Protein AF-A0A3C0GLK2-F1 (afdb_monomer)

Foldseek 3Di:
DKDKDKDKDWDWDDDPFKIKIWIKIWMWMADPVVRDIDIDIATDIKMWGQDPPNPKIKIKTKTWDFAQDDPVNVCVVPVPDDPPDDGDTDGGRIDIDIDMD

Nearest PDB structures (foldseek):
  3soy-assembly1_A-2  TM=4.830E-01  e=1.800E+00  Salmonella enterica subsp. enterica serovar Typhimurium str. LT2
  2y2x-assembly1_A  TM=5.508E-01  e=5.826E+00  Pseudomonas aeruginosa PAO1
  7a0h-assembly1_A  TM=4.417E-01  e=4.229E+00  Plasmodium berghei ANKA
  2qtk-assembly2_B  TM=4.803E-01  e=7.609E+00  unclassified
  4ft6-assembly1_A  TM=4.780E-01  e=8.466E+00  Pseudomonas aeruginosa PAO1

Mean predic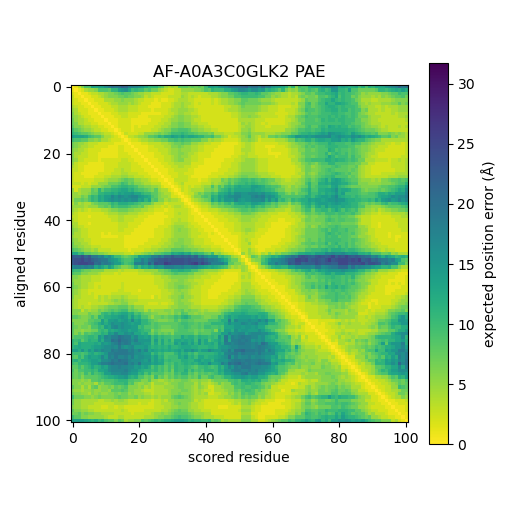ted aligned error: 6.62 Å

Radius of gyration: 18.1 Å; Cα contacts (8 Å, |Δi|>4): 208; chains: 1; bounding box: 33×31×49 Å

Solvent-accessible surface area (backbone atoms only — not comparable to full-atom values): 5766 Å² total; per-residue (Å²): 90,81,49,75,51,71,52,68,64,67,48,79,48,79,50,101,49,39,42,38,36,48,29,38,35,42,35,44,38,36,32,70,71,79,74,44,74,50,80,46,78,20,45,38,34,38,40,35,38,51,74,48,96,81,68,35,33,43,36,36,34,38,33,32,47,77,44,80,61,53,73,65,63,50,36,74,79,38,79,83,63,64,96,80,61,85,80,62,65,46,80,40,67,77,48,73,54,72,53,74,84

Sequence (101 aa):
RNLQVGINPSLTMLRDDLSLNLGVNLVYGMDLENSESNFYIYPAVTASYRLLDETVIAYGGVTGELKQNSYYDFVEGNPFVSPTLTIAPTDSQYNAYVGFK

pLDDT: mean 89.27, std 7.58, range [68.38, 98.06]

Secondary structure (DSSP, 8-state):
-EEEEEE--EEEEEETTEEEEEEEEEEEEEETTTTEEEEEEEEEEEEEEEEETTTEEEEEEEEEEEE---HHHHHHH-TT--TT-----EEEEEEEEEEE-

Structure (mmCIF, N/CA/C/O backbone):
data_AF-A0A3C0GLK2-F1
#
_entry.id   AF-A0A3C0GLK2-F1
#
loop_
_atom_site.group_PDB
_atom_site.id
_atom_site.type_symbol
_atom_site.label_atom_id
_atom_site.label_alt_id
_atom_site.label_comp_id
_atom_site.label_asym_id
_atom_site.label_entity_id
_atom_site.label_seq_id
_atom_site.pdbx_PDB_ins_code
_atom_site.Cartn_x
_atom_site.Cartn_y
_atom_site.Cartn_z
_atom_site.occupancy
_atom_site.B_iso_or_equiv
_atom_site.auth_seq_id
_atom_site.auth_comp_id
_atom_site.auth_asym_id
_atom_site.auth_atom_id
_atom_site.pdbx_PDB_model_num
ATOM 1 N N . ARG A 1 1 ? 13.197 -5.883 -21.651 1.00 68.62 1 ARG A N 1
ATOM 2 C CA . ARG A 1 1 ? 13.335 -6.363 -20.261 1.00 68.62 1 ARG A CA 1
ATOM 3 C C . ARG A 1 1 ? 12.857 -5.238 -19.375 1.00 68.62 1 ARG A C 1
ATOM 5 O O . ARG A 1 1 ? 13.380 -4.140 -19.511 1.00 68.62 1 ARG A O 1
ATOM 12 N N . ASN A 1 2 ? 11.925 -5.519 -18.469 1.00 78.81 2 ASN A N 1
ATOM 13 C CA . ASN A 1 2 ? 11.351 -4.506 -17.590 1.00 78.81 2 ASN A CA 1
ATOM 14 C C . ASN A 1 2 ? 12.013 -4.561 -16.210 1.00 78.81 2 ASN A C 1
ATOM 16 O O . ASN A 1 2 ? 12.131 -5.638 -15.625 1.00 78.81 2 ASN A O 1
ATOM 20 N N . LEU A 1 3 ? 12.465 -3.413 -15.715 1.00 84.88 3 LEU A N 1
ATOM 21 C CA . LEU A 1 3 ? 12.969 -3.223 -14.357 1.00 84.88 3 LEU A CA 1
ATOM 22 C C . LEU A 1 3 ? 12.038 -2.259 -13.625 1.00 84.88 3 LEU A C 1
ATOM 24 O O . LEU A 1 3 ? 11.651 -1.237 -14.185 1.00 84.88 3 LEU A O 1
ATOM 28 N N . GLN A 1 4 ? 11.708 -2.565 -12.373 1.00 89.56 4 GLN A N 1
ATOM 29 C CA . GLN A 1 4 ? 10.907 -1.692 -11.522 1.00 89.56 4 GLN A CA 1
ATOM 30 C C . GLN A 1 4 ? 11.603 -1.492 -10.181 1.00 89.56 4 GLN A C 1
ATOM 32 O O . GLN A 1 4 ? 12.100 -2.448 -9.584 1.00 89.56 4 GLN A O 1
ATOM 37 N N . VAL A 1 5 ? 11.623 -0.254 -9.701 1.00 91.19 5 VAL A N 1
ATOM 38 C CA . VAL A 1 5 ? 12.083 0.100 -8.355 1.00 91.19 5 VAL A CA 1
ATOM 39 C C . VAL A 1 5 ? 11.012 0.963 -7.717 1.00 91.19 5 VAL A C 1
ATOM 41 O O . VAL A 1 5 ? 10.520 1.895 -8.348 1.00 91.19 5 VAL A O 1
ATOM 44 N N . GLY A 1 6 ? 10.648 0.670 -6.472 1.00 92.25 6 GLY A N 1
ATOM 45 C CA . GLY A 1 6 ? 9.615 1.424 -5.777 1.00 92.25 6 GLY A CA 1
ATOM 46 C C . GLY A 1 6 ? 9.928 1.672 -4.312 1.00 92.25 6 GLY A C 1
ATOM 47 O O . GLY A 1 6 ? 10.685 0.933 -3.684 1.00 92.25 6 GLY A O 1
ATOM 48 N N . ILE A 1 7 ? 9.321 2.726 -3.778 1.00 95.62 7 ILE A N 1
ATOM 49 C CA . ILE A 1 7 ? 9.300 3.046 -2.350 1.00 95.62 7 ILE A CA 1
ATOM 50 C C . ILE A 1 7 ? 7.854 3.227 -1.897 1.00 95.62 7 ILE A C 1
ATOM 52 O O . ILE A 1 7 ? 6.992 3.632 -2.678 1.00 95.62 7 ILE A O 1
ATOM 56 N N . ASN A 1 8 ? 7.569 2.902 -0.640 1.00 95.94 8 ASN A N 1
ATOM 57 C CA . ASN A 1 8 ? 6.226 2.977 -0.061 1.00 95.94 8 ASN A CA 1
ATOM 58 C C . ASN A 1 8 ? 6.297 3.744 1.270 1.00 95.94 8 ASN A C 1
ATOM 60 O O . ASN A 1 8 ? 6.317 3.125 2.335 1.00 95.94 8 ASN A O 1
ATOM 64 N N . PRO A 1 9 ? 6.431 5.083 1.255 1.00 96.94 9 PRO A N 1
ATOM 65 C CA . PRO A 1 9 ? 6.297 5.858 2.480 1.00 96.94 9 PRO A CA 1
ATOM 66 C C . PRO A 1 9 ? 4.876 5.714 3.039 1.00 96.94 9 PRO A C 1
ATOM 68 O O . PRO A 1 9 ? 3.886 5.845 2.314 1.00 96.94 9 PRO A O 1
ATOM 71 N N . SER A 1 10 ? 4.780 5.470 4.343 1.00 97.19 10 SER A N 1
ATOM 72 C CA . SER A 1 10 ? 3.505 5.277 5.028 1.00 97.19 10 SER A CA 1
ATOM 73 C C . SER A 1 10 ? 3.523 5.840 6.442 1.00 97.19 10 SER A C 1
ATOM 75 O O . SER A 1 10 ? 4.548 5.816 7.123 1.00 97.19 10 SER A O 1
ATOM 77 N N . LEU A 1 11 ? 2.357 6.281 6.899 1.00 97.81 11 LEU A N 1
ATOM 78 C CA . LEU A 1 11 ? 2.087 6.705 8.262 1.00 97.81 11 LEU A CA 1
ATOM 79 C C . LEU A 1 11 ? 0.923 5.889 8.826 1.00 97.81 11 LEU A C 1
ATOM 81 O O . LEU A 1 11 ? -0.182 5.917 8.285 1.00 97.81 11 LEU A O 1
ATOM 85 N N . THR A 1 12 ? 1.167 5.207 9.941 1.00 97.75 12 THR A N 1
ATOM 86 C CA . THR A 1 12 ? 0.142 4.468 10.683 1.00 97.75 12 THR A CA 1
ATOM 87 C C . THR A 1 12 ? -0.293 5.276 11.900 1.00 97.75 12 THR A C 1
ATOM 89 O O . THR A 1 12 ? 0.535 5.685 12.713 1.00 97.75 12 THR A O 1
ATOM 92 N N . MET A 1 13 ? -1.598 5.498 12.035 1.00 97.50 13 MET A N 1
ATOM 93 C CA . MET A 1 13 ? -2.227 6.123 13.193 1.00 97.50 13 MET A CA 1
ATOM 94 C C . MET A 1 13 ? -3.114 5.102 13.893 1.00 97.50 13 MET A C 1
ATOM 96 O O . MET A 1 13 ? -4.012 4.526 13.280 1.00 97.50 13 MET A O 1
ATOM 100 N N . LEU A 1 14 ? -2.877 4.919 15.188 1.00 96.00 14 LEU A N 1
ATOM 101 C CA . LEU A 1 14 ? -3.652 4.025 16.037 1.00 96.00 14 LEU A CA 1
ATOM 102 C C . LEU A 1 14 ? -4.371 4.857 17.100 1.00 96.00 14 LEU A C 1
ATOM 104 O O . LEU A 1 14 ? -3.759 5.686 17.777 1.00 96.00 14 LEU A O 1
ATOM 108 N N . ARG A 1 15 ? -5.674 4.641 17.229 1.00 90.81 15 ARG A N 1
ATOM 109 C CA . ARG A 1 15 ? -6.514 5.048 18.362 1.00 90.81 15 ARG A CA 1
ATOM 110 C C . ARG A 1 15 ? -7.235 3.805 18.874 1.00 90.81 15 ARG A C 1
ATOM 112 O O . ARG A 1 15 ? -7.278 2.820 18.147 1.00 90.81 15 ARG A O 1
ATOM 119 N N . ASP A 1 16 ? -7.808 3.886 20.072 1.00 90.50 16 ASP A N 1
ATOM 120 C CA . ASP A 1 16 ? -8.416 2.767 20.814 1.00 90.50 16 ASP A CA 1
ATOM 121 C C . ASP A 1 16 ? -9.036 1.682 19.915 1.00 90.50 16 ASP A C 1
ATOM 123 O O . ASP A 1 16 ? -8.550 0.555 19.890 1.00 90.50 16 ASP A O 1
ATOM 127 N N . ASP A 1 17 ? -10.008 2.059 19.080 1.00 92.38 17 ASP A N 1
ATOM 128 C CA . ASP A 1 17 ? -10.697 1.132 18.174 1.00 92.38 17 ASP A CA 1
ATOM 129 C C . ASP A 1 17 ? -10.439 1.398 16.682 1.00 92.38 17 ASP A C 1
ATOM 131 O O . ASP A 1 17 ? -10.936 0.664 15.829 1.00 92.38 17 ASP A O 1
ATOM 135 N N . LEU A 1 18 ? -9.676 2.441 16.338 1.00 94.31 18 LEU A N 1
ATOM 136 C CA . LEU A 1 18 ? -9.452 2.885 14.959 1.00 94.31 18 LEU A CA 1
ATOM 137 C C . LEU A 1 18 ? -7.984 2.725 14.560 1.00 94.31 18 LEU A C 1
ATOM 139 O O . LEU A 1 18 ? -7.097 3.334 15.156 1.00 94.31 18 LEU A O 1
ATOM 143 N N . SER A 1 19 ? -7.746 2.012 13.464 1.00 96.88 19 SER A N 1
ATOM 144 C CA . SER A 1 19 ? -6.458 1.981 12.774 1.00 96.88 19 SER A CA 1
ATOM 145 C C . SER A 1 19 ? -6.589 2.636 11.406 1.00 96.88 19 SER A C 1
ATOM 147 O O . SER A 1 19 ? -7.498 2.320 10.637 1.00 96.88 19 SER A O 1
ATOM 149 N N . LEU A 1 20 ? -5.685 3.562 11.107 1.00 97.56 20 LEU A N 1
ATOM 150 C CA . LEU A 1 20 ? -5.605 4.260 9.831 1.00 97.56 20 LEU A CA 1
ATOM 151 C C . LEU A 1 20 ? -4.174 4.162 9.302 1.00 97.56 20 LEU A C 1
ATOM 153 O O . LEU A 1 20 ? -3.238 4.613 9.958 1.00 97.56 20 LEU A O 1
ATOM 157 N N . ASN A 1 21 ? -4.008 3.626 8.097 1.00 97.94 21 ASN A N 1
ATOM 158 C CA . ASN A 1 21 ? -2.749 3.657 7.360 1.00 97.94 21 ASN A CA 1
ATOM 159 C C . ASN A 1 21 ? -2.895 4.610 6.180 1.00 97.94 21 ASN A C 1
ATOM 161 O O . ASN A 1 21 ? -3.765 4.429 5.328 1.00 97.94 21 ASN A O 1
ATOM 165 N N . LEU A 1 22 ? -2.033 5.618 6.139 1.00 97.81 22 LEU A N 1
ATOM 166 C CA . LEU A 1 22 ? -1.928 6.580 5.053 1.00 97.81 22 LEU A CA 1
ATOM 167 C C . LEU A 1 22 ? -0.596 6.356 4.350 1.00 97.81 22 LEU A C 1
ATOM 169 O O . LEU A 1 22 ? 0.454 6.694 4.893 1.00 97.81 22 LEU A O 1
ATOM 173 N N . GLY A 1 23 ? -0.628 5.779 3.157 1.00 97.31 23 GLY A N 1
ATOM 174 C CA . GLY A 1 23 ? 0.561 5.527 2.358 1.00 97.31 23 GLY A CA 1
ATOM 175 C C . GLY A 1 23 ? 0.383 5.911 0.899 1.00 97.31 23 GLY A C 1
ATOM 176 O O . GLY A 1 23 ? -0.724 6.167 0.415 1.00 97.31 23 GLY A O 1
ATOM 177 N N . VAL A 1 24 ? 1.508 5.927 0.197 1.00 97.06 24 VAL A N 1
ATOM 178 C CA . VAL A 1 24 ? 1.585 6.087 -1.255 1.00 97.06 24 VAL A CA 1
ATOM 179 C C . VAL A 1 24 ? 2.676 5.164 -1.782 1.00 97.06 24 VAL A C 1
ATOM 181 O O . VAL A 1 24 ? 3.728 5.031 -1.160 1.00 97.06 24 VAL A O 1
ATOM 184 N N . ASN A 1 25 ? 2.446 4.550 -2.936 1.00 95.94 25 ASN A N 1
ATOM 185 C CA . ASN A 1 25 ? 3.442 3.734 -3.616 1.00 95.94 25 ASN A CA 1
ATOM 186 C C . ASN A 1 25 ? 3.998 4.548 -4.777 1.00 95.94 25 ASN A C 1
ATOM 188 O O . ASN A 1 25 ? 3.253 4.961 -5.664 1.00 95.94 25 ASN A O 1
ATOM 192 N N . LEU A 1 26 ? 5.302 4.791 -4.762 1.00 95.56 26 LEU A N 1
ATOM 193 C CA . LEU A 1 26 ? 6.013 5.497 -5.820 1.00 95.56 26 LEU A CA 1
ATOM 194 C C . LEU A 1 26 ? 6.873 4.476 -6.547 1.00 95.56 26 LEU A C 1
ATOM 196 O O . LEU A 1 26 ? 7.726 3.852 -5.916 1.00 95.56 26 LEU A O 1
ATOM 200 N N . VAL A 1 27 ? 6.645 4.291 -7.843 1.00 94.81 27 VAL A N 1
ATOM 201 C CA . VAL A 1 27 ? 7.327 3.269 -8.643 1.00 94.81 27 VAL A CA 1
ATOM 202 C C . VAL A 1 27 ? 7.939 3.910 -9.877 1.00 94.81 27 VAL A C 1
ATOM 204 O O . VAL A 1 27 ? 7.282 4.651 -10.602 1.00 94.81 27 VAL A O 1
ATOM 207 N N . TYR A 1 28 ? 9.205 3.608 -10.130 1.00 91.56 28 TYR A N 1
ATOM 208 C CA . TYR A 1 28 ? 9.899 3.944 -11.362 1.00 91.56 28 TYR A CA 1
ATOM 209 C C . TYR A 1 28 ? 10.121 2.668 -12.173 1.00 91.56 28 TYR A C 1
ATOM 211 O O . TYR A 1 28 ? 10.773 1.731 -11.703 1.00 91.56 28 TYR A O 1
ATOM 219 N N . GLY A 1 29 ? 9.549 2.626 -13.374 1.00 89.69 29 GLY A N 1
ATOM 220 C CA . GLY A 1 29 ? 9.667 1.525 -14.323 1.00 89.69 29 GLY A CA 1
ATOM 221 C C . GLY A 1 29 ? 10.569 1.899 -15.496 1.00 89.69 29 GLY A C 1
ATOM 222 O O . GLY A 1 29 ? 10.488 3.008 -16.019 1.00 89.69 29 GLY A O 1
ATOM 223 N N . MET A 1 30 ? 11.418 0.968 -15.920 1.00 86.94 30 MET A N 1
ATOM 224 C CA . MET A 1 30 ? 12.281 1.095 -17.093 1.00 86.94 30 MET A CA 1
ATOM 225 C C . MET A 1 30 ? 12.083 -0.108 -18.007 1.00 86.94 30 MET A C 1
ATOM 227 O O . MET A 1 30 ? 12.280 -1.246 -17.573 1.00 86.94 30 MET A O 1
ATOM 231 N N . ASP A 1 31 ? 11.769 0.142 -19.272 1.00 84.06 31 ASP A N 1
ATOM 232 C CA . ASP A 1 31 ? 11.850 -0.860 -20.326 1.00 84.06 31 ASP A CA 1
ATOM 233 C C . ASP A 1 31 ? 13.188 -0.716 -21.058 1.00 84.06 31 ASP A C 1
ATOM 235 O O . ASP A 1 31 ? 13.399 0.185 -21.869 1.00 84.06 31 ASP A O 1
ATOM 239 N N . LEU A 1 32 ? 14.113 -1.627 -20.763 1.00 79.62 32 LEU A N 1
ATOM 240 C CA . LEU A 1 32 ? 15.457 -1.634 -21.340 1.00 79.62 32 LEU A CA 1
ATOM 241 C C . LEU A 1 32 ? 15.476 -2.014 -22.828 1.00 79.62 32 LEU A C 1
ATOM 243 O O . LEU A 1 32 ? 16.476 -1.758 -23.491 1.00 79.62 32 LEU A O 1
ATOM 247 N N . GLU A 1 33 ? 14.427 -2.661 -23.345 1.00 80.00 33 GLU A N 1
ATOM 248 C CA . GLU A 1 33 ? 14.343 -3.010 -24.773 1.00 80.00 33 GLU A CA 1
ATOM 249 C C . GLU A 1 33 ? 13.875 -1.818 -25.602 1.00 80.00 33 GLU A C 1
ATOM 251 O O . GLU A 1 33 ? 14.455 -1.541 -26.649 1.00 80.00 33 GLU A O 1
ATOM 256 N N . ASN A 1 34 ? 12.880 -1.082 -25.105 1.00 79.62 34 ASN A N 1
ATOM 257 C CA . ASN A 1 34 ? 12.323 0.078 -25.803 1.00 79.62 34 ASN A CA 1
ATOM 258 C C . ASN A 1 34 ? 12.989 1.407 -25.407 1.00 79.62 34 ASN A C 1
ATOM 260 O O . ASN A 1 34 ? 12.736 2.431 -26.032 1.00 79.62 34 ASN A O 1
ATOM 264 N N . SER A 1 35 ? 13.893 1.390 -24.419 1.00 81.19 35 SER A N 1
ATOM 265 C CA . SER A 1 35 ? 14.543 2.586 -23.858 1.00 81.19 35 SER A CA 1
ATOM 266 C C . SER A 1 35 ? 13.540 3.622 -23.327 1.00 81.19 35 SER A C 1
ATOM 268 O O . SER A 1 35 ? 13.800 4.824 -23.359 1.00 81.19 35 SER A O 1
ATOM 270 N N . GLU A 1 36 ? 12.400 3.150 -22.821 1.00 83.75 36 GLU A N 1
ATOM 271 C CA . GLU A 1 36 ? 11.349 3.977 -22.229 1.00 83.75 36 GLU A CA 1
ATOM 272 C C . GLU A 1 36 ? 11.405 3.898 -20.702 1.00 83.75 36 GLU A C 1
ATOM 274 O O . GLU A 1 36 ? 11.721 2.854 -20.120 1.00 83.75 36 GLU A O 1
ATOM 279 N N . SER A 1 37 ? 11.078 5.000 -20.029 1.00 85.69 37 SER A N 1
ATOM 280 C CA . SER A 1 37 ? 10.913 5.018 -18.580 1.00 85.69 37 SER A CA 1
ATOM 281 C C . SER A 1 37 ? 9.642 5.744 -18.175 1.00 85.69 37 SER A C 1
ATOM 283 O O . SER A 1 37 ? 9.239 6.726 -18.793 1.00 85.69 37 SER A O 1
ATOM 285 N N . ASN A 1 38 ? 9.010 5.242 -17.119 1.00 89.94 38 ASN A N 1
ATOM 286 C CA . ASN A 1 38 ? 7.730 5.726 -16.630 1.00 89.94 38 ASN A CA 1
ATOM 287 C C . ASN A 1 38 ? 7.756 5.830 -15.104 1.00 89.94 38 ASN A C 1
ATOM 289 O O . ASN A 1 38 ? 8.347 4.995 -14.415 1.00 89.94 38 ASN A O 1
ATOM 293 N N . PHE A 1 39 ? 7.099 6.859 -14.574 1.00 92.38 39 PHE A N 1
ATOM 294 C CA . PHE A 1 39 ? 6.926 7.057 -13.139 1.00 92.38 39 PHE A CA 1
ATOM 295 C C . PHE A 1 39 ? 5.453 6.923 -12.772 1.00 92.38 39 PHE A C 1
ATOM 297 O O . PHE A 1 39 ? 4.595 7.540 -13.401 1.00 92.38 39 PHE A O 1
ATOM 304 N N . TYR A 1 40 ? 5.180 6.140 -11.735 1.00 93.56 40 TYR A N 1
ATOM 305 C CA . TYR A 1 40 ? 3.839 5.779 -11.305 1.00 93.56 40 TYR A CA 1
ATOM 306 C C . TYR A 1 40 ? 3.643 6.115 -9.831 1.00 93.56 40 TYR A C 1
ATOM 308 O O . TYR A 1 40 ? 4.544 5.943 -9.005 1.00 93.56 40 TYR A O 1
ATOM 316 N N . ILE A 1 41 ? 2.441 6.583 -9.507 1.00 94.38 41 ILE A N 1
ATOM 317 C CA . ILE A 1 41 ? 2.029 6.950 -8.155 1.00 94.38 41 ILE A CA 1
ATOM 318 C C . ILE A 1 41 ? 0.715 6.241 -7.868 1.00 94.38 41 ILE A C 1
ATOM 320 O O . ILE A 1 41 ? -0.252 6.426 -8.604 1.00 94.38 41 ILE A O 1
ATOM 324 N N . TYR A 1 42 ? 0.667 5.491 -6.772 1.00 96.56 42 TYR A N 1
ATOM 325 C CA . TYR A 1 42 ? -0.531 4.770 -6.359 1.00 96.56 42 TYR A CA 1
ATOM 326 C C . TYR A 1 42 ? -0.925 5.086 -4.922 1.00 96.56 42 TYR A C 1
ATOM 328 O O . TYR A 1 42 ? -0.049 5.231 -4.066 1.00 96.56 42 TYR A O 1
ATOM 336 N N . PRO A 1 43 ? -2.229 5.151 -4.610 1.00 96.38 43 PRO A N 1
ATOM 337 C CA . PRO A 1 43 ? -2.671 5.250 -3.228 1.00 96.38 43 PRO A CA 1
ATOM 338 C C . PRO A 1 43 ? -2.347 3.959 -2.462 1.00 96.38 43 PRO A C 1
ATOM 340 O O . PRO A 1 43 ? -2.384 2.867 -3.022 1.00 96.38 43 PRO A O 1
ATOM 343 N N . ALA A 1 44 ? -2.072 4.074 -1.165 1.00 96.94 44 ALA A N 1
ATOM 344 C CA . ALA A 1 44 ? -1.982 2.942 -0.243 1.00 96.94 44 ALA A CA 1
ATOM 345 C C . ALA A 1 44 ? -2.652 3.321 1.083 1.00 96.94 44 ALA A C 1
ATOM 347 O O . ALA A 1 44 ? -2.008 3.453 2.124 1.00 96.94 44 ALA A O 1
ATOM 348 N N . VAL A 1 45 ? -3.958 3.581 1.022 1.00 97.88 45 VAL A N 1
ATOM 349 C CA . VAL A 1 45 ? -4.746 4.077 2.153 1.00 97.88 45 VAL A CA 1
ATOM 350 C C . VAL A 1 45 ? -5.698 2.992 2.632 1.00 97.88 45 VAL A C 1
ATOM 352 O O . VAL A 1 45 ? -6.501 2.477 1.858 1.00 97.88 45 VAL A O 1
ATOM 355 N N . THR A 1 46 ? -5.654 2.668 3.920 1.00 98.06 46 THR A N 1
ATOM 356 C CA . THR A 1 46 ? -6.555 1.680 4.533 1.00 98.06 46 THR A CA 1
ATOM 357 C C . THR A 1 46 ? -7.026 2.166 5.891 1.00 98.06 46 THR A C 1
ATOM 359 O O . THR A 1 46 ? -6.243 2.763 6.627 1.00 98.06 46 THR A O 1
ATOM 362 N N . ALA A 1 47 ? -8.256 1.848 6.265 1.00 97.75 47 ALA A N 1
ATOM 363 C CA . ALA A 1 47 ? -8.789 2.099 7.593 1.00 97.75 47 ALA A CA 1
ATOM 364 C C . ALA A 1 47 ? -9.517 0.860 8.118 1.00 97.75 47 ALA A C 1
ATOM 366 O O . ALA A 1 47 ? -10.145 0.120 7.358 1.00 97.75 47 ALA A O 1
ATOM 367 N N . SER A 1 48 ? -9.466 0.654 9.427 1.00 96.81 48 SER A N 1
ATOM 368 C CA . SER A 1 48 ? -10.249 -0.373 10.105 1.00 96.81 48 SER A CA 1
ATOM 369 C C . SER A 1 48 ? -10.739 0.121 11.454 1.00 96.81 48 SER A C 1
ATOM 371 O O . SER A 1 48 ? -9.986 0.768 12.181 1.00 96.81 48 SER A O 1
ATOM 373 N N . TYR A 1 49 ? -11.973 -0.224 11.797 1.00 94.81 49 TYR A N 1
ATOM 374 C CA . TYR A 1 49 ? -12.614 0.122 13.053 1.00 94.81 49 TYR A CA 1
ATOM 375 C C . TYR A 1 49 ? -13.175 -1.120 13.740 1.00 94.81 49 TYR A C 1
ATOM 377 O O . TYR A 1 49 ? -13.870 -1.934 13.127 1.00 94.81 49 TYR A O 1
ATOM 385 N N . ARG A 1 50 ? -12.879 -1.257 15.025 1.00 93.75 50 ARG A N 1
ATOM 386 C CA . ARG A 1 50 ? -13.341 -2.344 15.880 1.00 93.75 50 ARG A CA 1
ATOM 387 C C . ARG A 1 50 ? -14.712 -1.999 16.470 1.00 93.75 50 ARG A C 1
ATOM 389 O O . ARG A 1 50 ? -14.856 -0.971 17.114 1.00 93.75 50 ARG A O 1
ATOM 396 N N . LEU A 1 51 ? 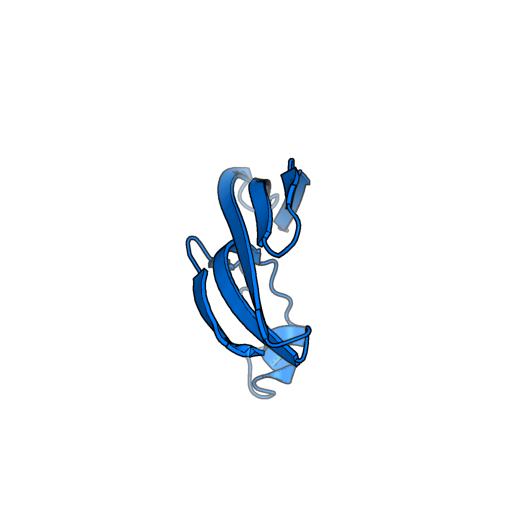-15.716 -2.848 16.242 1.00 87.12 51 LEU A N 1
A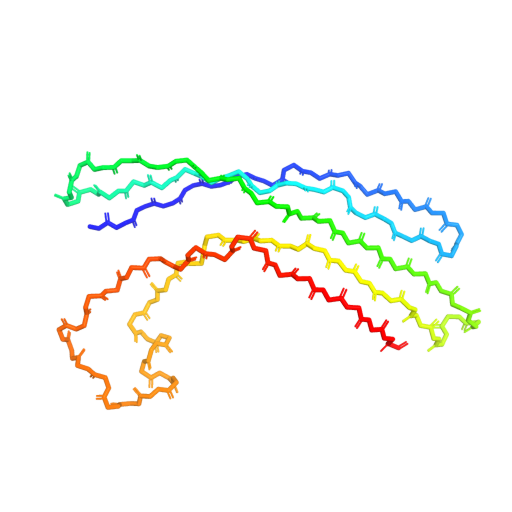TOM 397 C CA . LEU A 1 51 ? -17.110 -2.558 16.610 1.00 87.12 51 LEU A CA 1
ATOM 398 C C . LEU A 1 51 ? -17.534 -3.138 17.969 1.00 87.12 51 LEU A C 1
ATOM 400 O O . LEU A 1 51 ? -18.072 -2.415 18.799 1.00 87.12 51 LEU A O 1
ATOM 404 N N . LEU A 1 52 ? -17.352 -4.445 18.180 1.00 81.75 52 LEU A N 1
ATOM 405 C CA . LEU A 1 52 ? -17.873 -5.193 19.336 1.00 81.75 52 LEU A CA 1
ATOM 406 C C . LEU A 1 52 ? -16.772 -6.085 19.899 1.00 81.75 52 LEU A C 1
ATOM 408 O O . LEU A 1 52 ? -16.401 -7.031 19.209 1.00 81.75 52 LEU A O 1
ATOM 412 N N . ASP A 1 53 ? -16.263 -5.792 21.102 1.00 70.56 53 ASP A N 1
ATOM 413 C CA . ASP A 1 53 ? -15.329 -6.632 21.880 1.00 70.56 53 ASP A CA 1
ATOM 414 C C . ASP A 1 53 ? -14.279 -7.370 21.019 1.00 70.56 53 ASP A C 1
ATOM 416 O O . ASP A 1 53 ? -14.066 -8.574 21.143 1.00 70.56 53 ASP A O 1
ATOM 420 N N . GLU A 1 54 ? -13.676 -6.654 20.064 1.00 68.38 54 GLU A N 1
ATOM 421 C CA . GLU A 1 54 ? -12.701 -7.169 19.084 1.00 68.38 54 GLU A CA 1
ATOM 422 C C . GLU A 1 54 ? -13.186 -8.264 18.106 1.00 68.38 54 GLU A C 1
ATOM 424 O O . GLU A 1 54 ? -12.419 -8.686 17.242 1.00 68.38 54 GLU A O 1
ATOM 429 N N . THR A 1 55 ? -14.446 -8.695 18.184 1.00 82.31 55 THR A N 1
ATOM 430 C CA . THR A 1 55 ? -14.998 -9.814 17.399 1.00 82.31 55 THR A CA 1
ATOM 431 C C . THR A 1 55 ? -15.437 -9.399 15.996 1.00 82.31 55 THR A C 1
ATOM 433 O O . THR A 1 55 ? -15.395 -10.220 15.087 1.00 82.31 55 THR A O 1
ATOM 436 N N . VAL A 1 56 ? -15.847 -8.138 15.811 1.00 91.81 56 VAL A N 1
ATOM 437 C CA . VAL A 1 56 ? -16.261 -7.606 14.501 1.00 91.81 56 VAL A CA 1
ATOM 438 C C . VAL A 1 56 ? -15.442 -6.371 14.154 1.00 91.81 56 VAL A C 1
ATOM 440 O O . VAL A 1 56 ? -15.417 -5.400 14.919 1.00 91.81 56 VAL A O 1
ATOM 443 N N . ILE A 1 57 ? -14.805 -6.384 12.985 1.00 93.69 57 ILE A N 1
ATOM 444 C CA . ILE A 1 57 ? -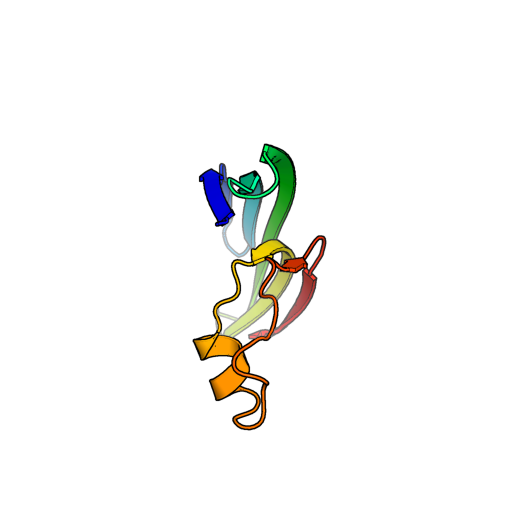13.992 -5.276 12.475 1.00 93.69 57 ILE A CA 1
ATOM 445 C C . ILE A 1 57 ? -14.563 -4.809 11.140 1.00 93.69 57 ILE A C 1
ATOM 447 O O . ILE A 1 57 ? -14.551 -5.549 10.161 1.00 93.69 57 ILE A O 1
ATOM 451 N N . ALA A 1 58 ? -15.011 -3.559 11.073 1.00 95.62 58 ALA A N 1
ATOM 452 C CA . ALA A 1 58 ? -15.284 -2.897 9.803 1.00 95.62 58 ALA A CA 1
ATOM 453 C C . ALA A 1 58 ? -13.959 -2.447 9.185 1.00 95.62 58 ALA A C 1
ATOM 455 O O . ALA A 1 58 ? -13.128 -1.857 9.874 1.00 95.62 58 ALA A O 1
ATOM 456 N N . TYR A 1 59 ? -13.741 -2.689 7.899 1.00 96.69 59 TYR A N 1
ATOM 457 C 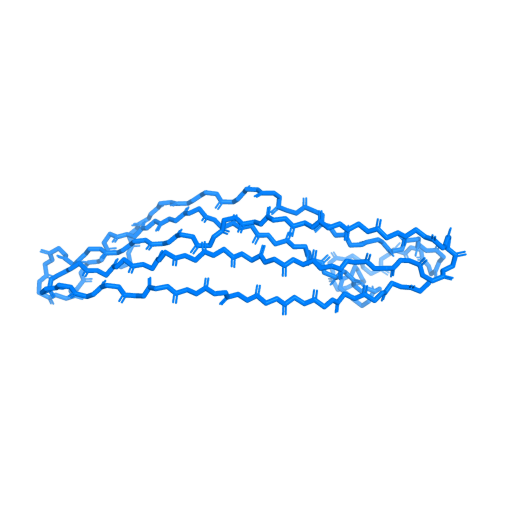CA . TYR A 1 59 ? -12.512 -2.274 7.232 1.00 96.69 59 TYR A CA 1
ATOM 458 C C . TYR A 1 59 ? -12.766 -1.830 5.800 1.00 96.69 59 TYR A C 1
ATOM 460 O O . TYR A 1 59 ? -13.748 -2.204 5.163 1.00 96.69 59 TYR A O 1
ATOM 468 N N . GLY A 1 60 ? -11.852 -1.026 5.282 1.00 98.00 60 GLY A N 1
ATOM 469 C CA . GLY A 1 60 ? -11.875 -0.602 3.897 1.00 98.00 60 GLY A CA 1
ATOM 470 C C . GLY A 1 60 ? -10.579 0.075 3.505 1.00 98.00 60 GLY A C 1
ATOM 471 O O . GLY A 1 60 ? -9.728 0.388 4.340 1.00 98.00 60 GLY A O 1
ATOM 472 N N . GLY A 1 61 ? -10.420 0.303 2.215 1.00 97.56 61 GLY A N 1
ATOM 473 C CA . GLY A 1 61 ? -9.223 0.935 1.702 1.00 97.56 61 GLY A CA 1
ATOM 474 C C . GLY A 1 61 ? -9.322 1.263 0.232 1.00 97.56 61 GLY A C 1
ATOM 475 O O . GLY A 1 61 ? -10.202 0.780 -0.479 1.00 97.56 61 GLY A O 1
ATOM 476 N N . VAL A 1 62 ? -8.390 2.102 -0.195 1.00 97.62 62 VAL A N 1
ATOM 477 C CA . VAL A 1 62 ? -8.073 2.361 -1.589 1.00 97.62 62 VAL A CA 1
ATOM 478 C C . VAL A 1 62 ? -6.578 2.147 -1.770 1.00 97.62 62 VAL A C 1
ATOM 480 O O . VAL A 1 62 ? -5.746 2.831 -1.167 1.00 97.62 62 VAL A O 1
ATOM 483 N N . THR A 1 63 ? -6.233 1.160 -2.581 1.00 96.44 63 THR A N 1
ATOM 484 C CA . THR A 1 63 ? -4.852 0.806 -2.890 1.00 96.44 63 THR A CA 1
ATOM 485 C C . THR A 1 63 ? -4.635 0.814 -4.394 1.00 96.44 63 THR A C 1
ATOM 487 O O . THR A 1 63 ? -5.580 0.740 -5.172 1.00 96.44 63 THR A O 1
ATOM 490 N N . GLY A 1 64 ? -3.390 0.913 -4.826 1.00 94.44 64 GLY A N 1
ATOM 491 C CA . GLY A 1 64 ? -3.008 0.701 -6.211 1.00 94.44 64 GLY A CA 1
ATOM 492 C C . GLY A 1 64 ? -1.582 0.182 -6.288 1.00 94.44 64 GLY A C 1
ATOM 493 O O . GLY A 1 64 ? -0.811 0.285 -5.327 1.00 94.44 64 GLY A O 1
ATOM 494 N N . GLU A 1 65 ? -1.236 -0.391 -7.428 1.00 93.25 65 GLU A N 1
ATOM 495 C CA . GLU A 1 65 ? 0.077 -0.979 -7.650 1.00 93.25 65 GLU A CA 1
ATOM 496 C C . GLU A 1 65 ? 0.412 -1.086 -9.137 1.00 93.25 65 GLU A C 1
ATOM 498 O O . GLU A 1 65 ? -0.470 -1.218 -9.988 1.00 93.25 65 GLU A O 1
ATOM 503 N N . LEU A 1 66 ? 1.713 -1.103 -9.429 1.00 90.19 66 LEU A N 1
ATOM 504 C CA . LEU A 1 66 ? 2.231 -1.582 -10.703 1.00 90.19 66 LEU A CA 1
ATOM 505 C C . LEU A 1 66 ? 2.606 -3.054 -10.529 1.00 90.19 66 LEU A C 1
ATOM 507 O O . LEU A 1 66 ? 3.646 -3.383 -9.957 1.00 90.19 66 LEU A O 1
ATOM 511 N N . LYS A 1 67 ? 1.749 -3.959 -10.997 1.00 86.12 67 LYS A N 1
ATOM 512 C CA . LYS A 1 67 ? 1.957 -5.397 -10.826 1.00 86.12 67 LYS A CA 1
ATOM 513 C C . LYS A 1 67 ? 2.887 -5.930 -11.912 1.00 86.12 67 LYS A C 1
ATOM 515 O O . LYS A 1 67 ? 2.533 -5.956 -13.090 1.00 86.12 67 LYS A O 1
ATOM 520 N N . GLN A 1 68 ? 4.075 -6.393 -11.527 1.00 82.31 68 GLN A N 1
ATOM 521 C CA . GLN A 1 68 ? 4.961 -7.123 -12.436 1.00 82.31 68 GLN A CA 1
ATOM 522 C C . GLN A 1 68 ? 4.370 -8.511 -12.709 1.00 82.31 68 GLN A C 1
ATOM 524 O O . GLN A 1 68 ? 4.350 -9.357 -11.822 1.00 82.31 68 GLN A O 1
ATOM 529 N N . ASN A 1 69 ? 3.902 -8.751 -13.932 1.00 82.75 69 ASN A N 1
ATOM 530 C CA . ASN A 1 69 ? 3.438 -10.078 -14.333 1.00 82.75 69 ASN A CA 1
ATOM 531 C C . ASN A 1 69 ? 4.617 -10.951 -14.787 1.00 82.75 69 ASN A C 1
ATOM 533 O O . ASN A 1 69 ? 5.607 -10.437 -15.327 1.00 82.75 69 ASN A O 1
ATOM 537 N N . SER A 1 70 ? 4.485 -12.267 -14.618 1.00 80.31 70 SER A N 1
ATOM 538 C CA . SER A 1 70 ? 5.396 -13.279 -15.156 1.00 80.31 70 SER A CA 1
ATOM 539 C C . SER A 1 70 ? 4.662 -14.291 -16.043 1.00 80.31 70 SER A C 1
ATOM 541 O O . SER A 1 70 ? 3.451 -14.469 -15.941 1.00 80.31 70 SER A O 1
ATOM 543 N N . TYR A 1 71 ? 5.395 -14.982 -16.925 1.00 79.56 71 TYR A N 1
ATOM 544 C CA . TYR A 1 71 ? 4.820 -16.036 -17.776 1.00 79.56 71 TYR A CA 1
ATOM 545 C C . TYR A 1 71 ? 4.197 -17.156 -16.939 1.00 79.56 71 TYR A C 1
ATOM 547 O O . TYR A 1 71 ? 3.135 -17.670 -17.275 1.00 79.56 71 TYR A O 1
ATOM 555 N N . TYR A 1 72 ? 4.857 -17.496 -15.831 1.00 79.12 72 TYR A N 1
ATOM 556 C CA . TYR A 1 72 ? 4.390 -18.500 -14.887 1.00 79.12 72 TYR A CA 1
ATOM 557 C C . TYR A 1 72 ? 3.000 -18.147 -14.336 1.00 79.12 72 TYR A C 1
ATOM 559 O O . TYR A 1 72 ? 2.111 -18.994 -14.381 1.00 79.12 72 TYR A O 1
ATOM 567 N N . ASP A 1 73 ? 2.780 -16.884 -13.946 1.00 79.44 73 ASP A N 1
ATOM 568 C CA . ASP A 1 73 ? 1.482 -16.422 -13.426 1.00 79.44 73 ASP A CA 1
ATOM 569 C C . ASP A 1 73 ? 0.348 -16.607 -14.450 1.00 79.44 73 ASP A C 1
ATOM 571 O O . ASP A 1 73 ? -0.777 -16.960 -14.096 1.00 79.44 73 ASP A O 1
ATOM 575 N N . PHE A 1 74 ? 0.633 -16.394 -15.740 1.00 81.12 74 PHE A N 1
ATOM 576 C CA . PHE A 1 74 ? -0.352 -16.589 -16.807 1.00 81.12 74 PHE A CA 1
ATOM 577 C C . PHE A 1 74 ? -0.642 -18.066 -17.082 1.00 81.12 74 PHE A C 1
ATOM 579 O O . PHE A 1 74 ? -1.801 -18.418 -17.300 1.00 81.12 74 PHE A O 1
ATOM 586 N N . VAL A 1 75 ? 0.382 -18.925 -17.060 1.00 84.50 75 VAL A N 1
ATOM 587 C CA . VAL A 1 75 ? 0.228 -20.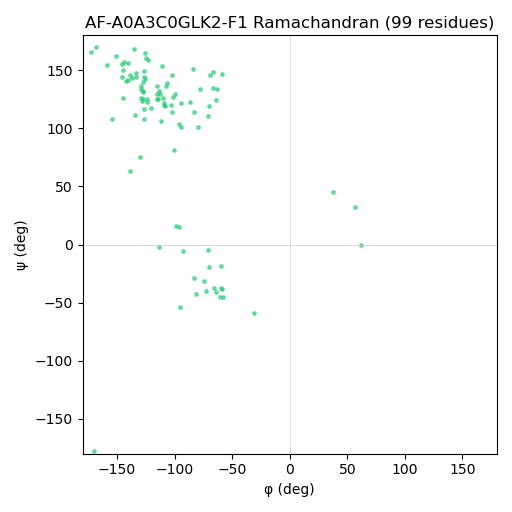378 -17.250 1.00 84.50 75 VAL A CA 1
ATOM 588 C C . VAL A 1 75 ? -0.562 -21.006 -16.101 1.00 84.50 75 VAL A C 1
ATOM 590 O O . VAL A 1 75 ? -1.375 -21.894 -16.345 1.00 84.50 75 VAL A O 1
ATOM 593 N N . GLU A 1 76 ? -0.364 -20.542 -14.865 1.00 86.12 76 GLU A N 1
ATOM 594 C CA . GLU A 1 76 ? -1.109 -21.029 -13.697 1.00 86.12 76 GLU A CA 1
ATOM 595 C C . GLU A 1 76 ? -2.610 -20.717 -13.808 1.00 86.12 76 GLU A C 1
ATOM 597 O O . GLU A 1 76 ? -3.446 -21.573 -13.522 1.00 86.12 76 GLU A O 1
ATOM 602 N N . GLY A 1 77 ? -2.964 -19.521 -14.294 1.00 80.12 77 GLY A N 1
ATOM 603 C CA . GLY A 1 77 ? -4.358 -19.152 -14.559 1.00 80.12 77 GLY A CA 1
ATOM 604 C C . GLY A 1 77 ? -4.948 -19.813 -15.811 1.00 80.12 77 GLY A C 1
ATOM 605 O O . GLY A 1 77 ? -6.151 -20.076 -15.865 1.00 80.12 77 GLY A O 1
ATOM 606 N N . ASN A 1 78 ? -4.120 -20.078 -16.825 1.00 81.81 78 ASN A N 1
ATOM 607 C CA . ASN A 1 78 ? -4.515 -20.763 -18.050 1.00 81.81 78 ASN A CA 1
ATOM 608 C C . ASN A 1 78 ? -3.312 -21.474 -18.711 1.00 81.81 78 ASN A C 1
ATOM 610 O O . ASN A 1 78 ? -2.493 -20.819 -19.359 1.00 81.81 78 ASN A O 1
ATOM 614 N N . PRO A 1 79 ? -3.235 -22.817 -18.673 1.00 82.19 79 PRO A N 1
ATOM 615 C CA . PRO A 1 79 ? -2.092 -23.555 -19.210 1.00 82.19 79 PRO A CA 1
ATOM 616 C C . PRO A 1 79 ? -1.996 -23.547 -20.746 1.00 82.19 79 PRO A C 1
ATOM 618 O O . PRO A 1 79 ? -1.022 -24.054 -21.297 1.00 82.19 79 PRO A O 1
ATOM 621 N N . PHE A 1 80 ? -2.977 -22.973 -21.452 1.00 87.62 80 PHE A N 1
ATOM 622 C CA . PHE A 1 80 ? -3.011 -22.881 -22.916 1.00 87.62 80 PHE A CA 1
ATOM 623 C C . PHE A 1 80 ? -2.491 -21.540 -23.469 1.00 87.62 80 PHE A C 1
ATOM 625 O O . PHE A 1 80 ? -2.746 -21.208 -24.628 1.00 87.62 80 PHE A O 1
ATOM 632 N N . VAL A 1 81 ? -1.789 -20.740 -22.664 1.00 84.56 81 VAL A N 1
ATOM 633 C CA . VAL A 1 81 ? -1.188 -19.472 -23.115 1.00 84.56 81 VAL A CA 1
ATOM 634 C C . VAL A 1 81 ? -0.026 -19.705 -24.089 1.00 84.56 81 VAL A C 1
ATOM 636 O O . VAL A 1 81 ? 0.709 -20.686 -23.990 1.00 84.56 81 VAL A O 1
ATOM 639 N N . SER A 1 82 ? 0.141 -18.797 -25.058 1.00 85.62 82 SER A N 1
ATOM 640 C CA . SER A 1 82 ? 1.216 -18.904 -26.052 1.00 85.62 82 SER A CA 1
ATOM 641 C C . SER A 1 82 ? 2.596 -18.724 -25.402 1.00 85.62 82 SER A C 1
ATOM 643 O O . SER A 1 82 ? 2.791 -17.727 -24.706 1.00 85.62 82 SER A O 1
ATOM 645 N N . PRO A 1 83 ? 3.598 -19.566 -25.719 1.00 74.56 83 PRO A N 1
ATOM 646 C CA . PRO A 1 83 ? 4.986 -19.355 -25.296 1.00 74.56 83 PRO A CA 1
ATOM 647 C C . PRO A 1 83 ? 5.605 -18.039 -25.793 1.00 74.56 83 PRO A C 1
ATOM 649 O O . PRO A 1 83 ? 6.618 -17.598 -25.260 1.00 74.56 83 PRO A O 1
ATOM 652 N N . THR A 1 84 ? 5.017 -17.413 -26.818 1.00 81.25 84 THR A N 1
ATOM 653 C CA . THR A 1 84 ? 5.449 -16.117 -27.368 1.00 81.25 84 THR A CA 1
ATOM 654 C C . THR A 1 84 ? 4.612 -14.942 -26.854 1.00 81.25 84 THR A C 1
ATOM 656 O O . THR A 1 84 ? 4.590 -13.887 -27.485 1.00 81.25 84 THR A O 1
ATOM 659 N N . LEU A 1 85 ? 3.850 -15.124 -25.773 1.00 76.44 85 LEU A N 1
ATOM 660 C CA . LEU A 1 85 ? 3.017 -14.073 -25.199 1.00 76.44 85 LEU A CA 1
ATOM 661 C C . 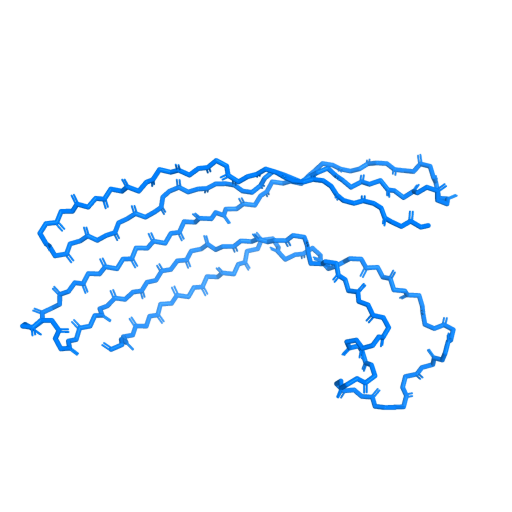LEU A 1 85 ? 3.887 -12.922 -24.674 1.00 76.44 85 LEU A C 1
ATOM 663 O O . LEU A 1 85 ? 4.753 -13.119 -23.821 1.00 76.44 85 LEU A O 1
ATOM 667 N N . THR A 1 86 ? 3.622 -11.708 -25.154 1.00 75.81 86 THR A N 1
ATOM 668 C CA . THR A 1 86 ? 4.249 -10.495 -24.624 1.00 75.81 86 THR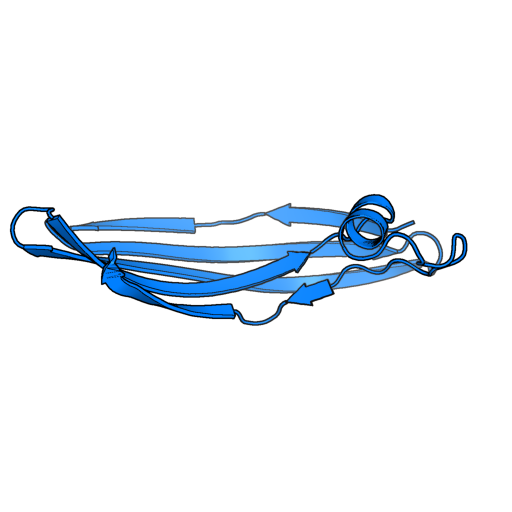 A CA 1
ATOM 669 C C . THR A 1 86 ? 3.710 -10.209 -23.226 1.00 75.81 86 THR A C 1
ATOM 671 O O . THR A 1 86 ? 2.515 -9.979 -23.051 1.00 75.81 86 THR A O 1
ATOM 674 N N . ILE A 1 87 ? 4.596 -10.206 -22.230 1.00 79.50 87 ILE A N 1
ATOM 675 C CA . ILE A 1 87 ? 4.251 -9.952 -20.828 1.00 79.50 87 ILE A CA 1
ATOM 676 C C . ILE A 1 87 ? 4.647 -8.528 -20.464 1.00 79.50 87 ILE A C 1
ATOM 678 O O . ILE A 1 87 ? 5.831 -8.193 -20.405 1.00 79.50 87 ILE A O 1
ATOM 682 N N . ALA A 1 88 ? 3.641 -7.707 -20.184 1.00 81.62 88 ALA A N 1
ATOM 683 C CA . ALA A 1 88 ? 3.808 -6.355 -19.672 1.00 81.62 88 ALA A CA 1
ATOM 684 C C . ALA A 1 88 ? 3.330 -6.276 -18.211 1.00 81.62 88 ALA A C 1
ATOM 686 O O . ALA A 1 88 ? 2.474 -7.073 -17.812 1.00 81.62 88 ALA A O 1
ATOM 687 N N . PRO A 1 89 ? 3.861 -5.346 -17.398 1.00 82.50 89 PRO A N 1
ATOM 688 C CA . PRO A 1 89 ? 3.285 -5.025 -16.096 1.00 82.50 89 PRO A CA 1
ATOM 689 C C . PRO A 1 89 ? 1.826 -4.556 -16.216 1.00 82.50 89 PRO A C 1
ATOM 691 O O . PRO A 1 89 ? 1.465 -3.899 -17.191 1.00 82.50 89 PRO A O 1
ATOM 694 N N . THR A 1 90 ? 0.998 -4.865 -15.218 1.00 86.00 90 THR A N 1
ATOM 695 C CA . THR A 1 90 ? -0.376 -4.351 -15.125 1.00 86.00 90 THR A CA 1
ATOM 696 C C . THR A 1 90 ? -0.397 -3.103 -14.257 1.00 86.00 90 THR A C 1
ATOM 698 O O . THR A 1 90 ? -0.037 -3.158 -13.081 1.00 86.00 90 THR A O 1
ATOM 701 N N . ASP A 1 91 ? -0.868 -1.996 -14.824 1.00 87.06 91 ASP A N 1
ATOM 702 C CA . ASP A 1 91 ? -1.141 -0.761 -14.092 1.00 87.06 91 ASP A CA 1
ATOM 703 C C . ASP A 1 91 ? -2.498 -0.863 -13.368 1.00 87.06 91 ASP A C 1
ATOM 705 O O . ASP A 1 91 ? -3.556 -0.747 -13.991 1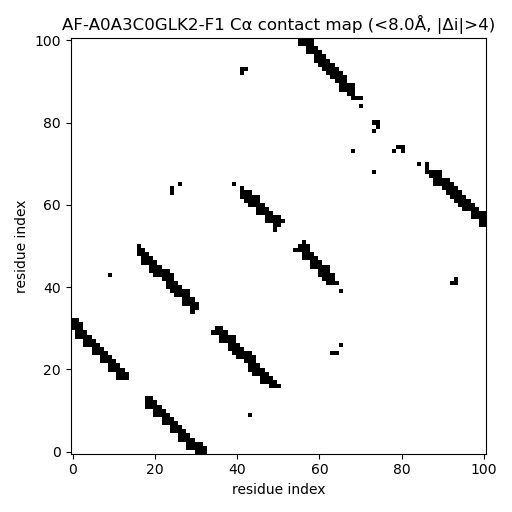.00 87.06 91 ASP A O 1
ATOM 709 N N . SER A 1 92 ? -2.484 -1.122 -12.056 1.00 89.00 92 SER A N 1
ATOM 710 C CA . SER A 1 92 ? -3.684 -1.178 -11.213 1.00 89.00 92 SER A CA 1
ATOM 711 C C . SER A 1 92 ? -3.832 0.124 -10.434 1.00 89.00 92 SER A C 1
ATOM 713 O O . SER A 1 92 ? -3.480 0.214 -9.256 1.00 89.00 92 SER A O 1
ATOM 715 N N . GLN A 1 93 ? -4.376 1.138 -11.104 1.00 87.62 93 GLN A N 1
ATOM 716 C CA . GLN A 1 93 ? -4.429 2.514 -10.599 1.00 87.62 93 GLN A CA 1
ATOM 717 C C . GLN A 1 93 ? -5.218 2.660 -9.292 1.00 87.62 93 GLN A C 1
ATOM 719 O O . GLN A 1 93 ? -4.752 3.320 -8.363 1.00 87.62 93 GLN A O 1
ATOM 724 N N . TYR A 1 94 ? -6.392 2.027 -9.209 1.00 91.06 94 TYR A N 1
ATOM 725 C CA . TYR A 1 94 ? -7.273 2.113 -8.046 1.00 91.06 94 TYR A CA 1
ATOM 726 C C . TYR A 1 94 ? -7.991 0.788 -7.794 1.00 91.06 94 TYR A C 1
ATOM 728 O O . TYR A 1 94 ? -8.704 0.273 -8.652 1.00 91.06 94 TYR A O 1
ATOM 736 N N . ASN A 1 95 ? -7.856 0.282 -6.577 1.00 94.00 95 ASN A N 1
ATOM 737 C CA . ASN A 1 95 ? -8.595 -0.837 -6.025 1.00 94.00 95 ASN A CA 1
ATOM 738 C C . ASN A 1 95 ? -9.218 -0.377 -4.706 1.00 94.00 95 ASN A C 1
ATOM 740 O O . ASN A 1 95 ? -8.514 -0.149 -3.723 1.00 94.00 95 ASN A O 1
ATOM 744 N N . ALA A 1 96 ? -10.536 -0.191 -4.715 1.00 96.44 96 ALA A N 1
ATOM 745 C CA . ALA A 1 96 ? -11.294 0.229 -3.549 1.00 96.44 96 ALA A CA 1
ATOM 746 C C . ALA A 1 96 ? -12.122 -0.937 -3.010 1.00 96.44 96 ALA A C 1
ATOM 748 O O . ALA A 1 96 ? -12.781 -1.647 -3.769 1.00 96.44 96 ALA A O 1
ATOM 749 N N . TYR A 1 97 ? -12.123 -1.102 -1.693 1.00 96.94 97 TYR A N 1
ATOM 750 C CA . TYR A 1 97 ? -12.880 -2.153 -1.025 1.00 96.94 97 TYR A CA 1
ATOM 751 C C . TYR A 1 97 ? -13.411 -1.687 0.327 1.00 96.94 97 TYR A C 1
ATOM 753 O O . TYR A 1 97 ? -12.862 -0.793 0.973 1.00 96.94 97 TYR A O 1
ATOM 761 N N . VAL A 1 98 ? -14.486 -2.336 0.762 1.00 97.69 98 VAL A N 1
ATOM 762 C CA . VAL A 1 98 ? -15.088 -2.189 2.087 1.00 97.69 98 VAL A CA 1
ATOM 763 C C . VAL A 1 98 ? -15.653 -3.542 2.511 1.00 97.69 98 VAL A C 1
ATOM 765 O O . VAL A 1 98 ? -16.142 -4.298 1.672 1.00 97.69 98 VAL A O 1
ATOM 768 N N . GLY A 1 99 ? -15.566 -3.869 3.794 1.00 95.75 99 GLY A N 1
ATOM 769 C CA . GLY A 1 99 ? -16.021 -5.150 4.315 1.00 95.75 99 GLY A CA 1
ATOM 770 C C . GLY A 1 99 ? -16.043 -5.210 5.836 1.00 95.75 99 GLY A C 1
ATOM 771 O O . GLY A 1 99 ? -15.744 -4.238 6.531 1.00 95.75 99 GLY A O 1
ATOM 772 N N . PHE A 1 100 ? -16.407 -6.388 6.332 1.00 94.56 100 PHE A N 1
ATOM 773 C CA . PHE A 1 100 ? -16.372 -6.735 7.746 1.00 94.56 100 PHE A CA 1
ATOM 774 C C . PHE A 1 100 ? -15.596 -8.041 7.912 1.00 94.56 100 PHE A C 1
ATOM 776 O O . PHE A 1 100 ? -15.714 -8.934 7.070 1.00 94.56 100 PHE A O 1
ATOM 783 N N . LYS A 1 101 ? -14.781 -8.122 8.962 1.00 89.19 101 LYS A N 1
ATOM 784 C CA . LYS A 1 101 ? -14.060 -9.322 9.388 1.00 89.19 101 LYS A CA 1
ATOM 785 C C . LYS A 1 101 ? -14.582 -9.776 10.740 1.00 89.19 101 LYS A C 1
ATOM 787 O O . LYS A 1 101 ? -14.879 -8.877 11.564 1.00 89.19 101 LYS A O 1
#